Protein AF-A0AA85GHX8-F1 (afdb_monomer_lite)

pLDDT: mean 89.4, std 11.84, range [42.38, 97.88]

Radius of gyration: 18.58 Å; chains: 1; bounding box: 43×39×42 Å

Secondary structure (DSSP, 8-state):
-----SBPPPB-TTHHHHHTTT-HHHHHHHHHHHHH---B--B--SS-HHHHHHHHHHHHHHHHTT-HHHHHHHHHHHHHHHHHHHHTT--HHHHHHHHHHHHHHHHHHH-

Structure (mmCIF, N/CA/C/O backbone):
data_AF-A0AA85GHX8-F1
#
_entry.id   AF-A0AA85GHX8-F1
#
loop_
_atom_site.group_PDB
_atom_site.id
_atom_site.type_symbol
_atom_site.label_atom_id
_atom_site.label_alt_id
_atom_site.label_comp_id
_atom_site.label_asym_id
_atom_site.label_entity_id
_atom_site.label_seq_id
_atom_site.pdbx_PDB_ins_code
_atom_site.Cartn_x
_atom_site.Cartn_y
_atom_site.Cartn_z
_atom_site.occupancy
_atom_site.B_iso_or_equiv
_atom_site.auth_seq_id
_atom_site.auth_comp_id
_atom_site.auth_asym_id
_atom_site.auth_atom_id
_atom_site.pdbx_PDB_model_num
ATOM 1 N N . MET A 1 1 ? 10.349 20.098 14.960 1.00 42.38 1 MET A N 1
ATOM 2 C CA . MET A 1 1 ? 9.236 19.187 14.592 1.00 42.38 1 MET A CA 1
ATOM 3 C C . MET A 1 1 ? 9.464 17.848 15.278 1.00 42.38 1 MET A C 1
ATOM 5 O O . MET A 1 1 ? 10.572 17.340 15.181 1.00 42.38 1 MET A O 1
ATOM 9 N N . LYS A 1 2 ? 8.481 17.285 15.998 1.00 46.78 2 LYS A N 1
ATOM 10 C CA . LYS A 1 2 ? 8.609 15.914 16.528 1.00 46.78 2 LYS A CA 1
ATOM 11 C C . LYS A 1 2 ? 8.715 14.956 15.339 1.00 46.78 2 LYS A C 1
ATOM 13 O O . LYS A 1 2 ? 7.770 14.860 14.562 1.00 46.78 2 LYS A O 1
ATOM 18 N N . SER A 1 3 ? 9.862 14.297 15.181 1.00 53.91 3 SER A N 1
ATOM 19 C CA . SER A 1 3 ? 10.036 13.251 14.172 1.00 53.91 3 SER A CA 1
ATOM 20 C C . SER A 1 3 ? 9.122 12.084 14.545 1.00 53.91 3 SER A C 1
ATOM 22 O O . SER A 1 3 ? 9.346 11.401 15.541 1.00 53.91 3 SER A O 1
ATOM 24 N N . THR A 1 4 ? 8.022 11.914 13.818 1.00 80.75 4 THR A N 1
ATOM 25 C CA . THR A 1 4 ? 7.079 10.806 14.016 1.00 80.75 4 THR A CA 1
ATOM 26 C C . THR A 1 4 ? 7.627 9.562 13.326 1.00 80.75 4 THR A C 1
ATOM 28 O O . THR A 1 4 ? 8.176 9.680 12.239 1.00 80.75 4 THR A O 1
ATOM 31 N N . CYS A 1 5 ? 7.523 8.367 13.911 1.00 92.56 5 CYS A N 1
ATOM 32 C CA . CYS A 1 5 ? 7.993 7.134 13.254 1.00 92.56 5 CYS A CA 1
ATOM 33 C C . CYS A 1 5 ? 7.340 6.923 11.869 1.00 92.56 5 CYS A C 1
ATOM 35 O O . CYS A 1 5 ? 6.236 7.410 11.619 1.00 92.56 5 CYS A O 1
ATOM 37 N N . LEU A 1 6 ? 8.021 6.214 10.958 1.00 95.56 6 LEU A N 1
ATOM 38 C CA . LEU A 1 6 ? 7.474 5.906 9.627 1.00 95.56 6 LEU A CA 1
ATOM 39 C C . LEU A 1 6 ? 6.236 5.001 9.727 1.00 95.56 6 LEU A C 1
ATOM 41 O O . LEU A 1 6 ? 5.249 5.221 9.022 1.00 95.56 6 LEU A O 1
ATOM 45 N N . ILE A 1 7 ? 6.305 4.010 10.617 1.00 95.94 7 ILE A N 1
ATOM 46 C CA . ILE A 1 7 ? 5.276 3.007 10.900 1.00 95.94 7 ILE A CA 1
ATOM 47 C C . ILE A 1 7 ? 5.279 2.774 12.411 1.00 95.94 7 ILE A C 1
ATOM 49 O O . ILE A 1 7 ? 6.345 2.580 12.997 1.00 95.94 7 ILE A O 1
ATOM 53 N N . SER A 1 8 ? 4.113 2.800 13.053 1.00 95.38 8 SER A N 1
ATOM 54 C CA . SER A 1 8 ? 4.008 2.526 14.488 1.00 95.38 8 SER A CA 1
ATOM 55 C C . SER A 1 8 ? 4.027 1.025 14.808 1.00 95.38 8 SER A C 1
ATOM 57 O O . SER A 1 8 ? 3.775 0.163 13.957 1.00 95.38 8 SER A O 1
ATOM 59 N N . ALA A 1 9 ? 4.214 0.706 16.090 1.00 94.88 9 ALA A N 1
ATOM 60 C CA . ALA A 1 9 ? 3.761 -0.572 16.637 1.00 94.88 9 ALA A CA 1
ATOM 61 C C . ALA A 1 9 ? 2.246 -0.760 16.409 1.00 94.88 9 ALA A C 1
ATOM 63 O O . ALA A 1 9 ? 1.536 0.193 16.067 1.00 94.88 9 ALA A O 1
ATOM 64 N N . ILE A 1 10 ? 1.746 -1.984 16.595 1.00 95.81 10 ILE A N 1
ATOM 65 C CA . ILE A 1 10 ? 0.300 -2.232 16.591 1.00 95.81 10 ILE A CA 1
ATOM 66 C C . ILE A 1 10 ? -0.305 -1.493 17.784 1.00 95.81 10 ILE A C 1
ATOM 68 O O . ILE A 1 10 ? 0.105 -1.695 18.925 1.00 95.81 10 ILE A O 1
ATOM 72 N N . LEU A 1 11 ? -1.276 -0.634 17.504 1.00 95.69 11 LEU A N 1
ATOM 73 C CA . LEU A 1 11 ? -2.031 0.117 18.491 1.00 95.69 11 LEU A CA 1
ATOM 74 C C . LEU A 1 11 ? -3.445 -0.461 18.617 1.00 95.69 11 LEU A C 1
ATOM 76 O O . LEU A 1 11 ? -4.001 -0.950 17.626 1.00 95.69 11 LEU A O 1
ATOM 80 N N . PRO A 1 12 ? -4.071 -0.360 19.800 1.00 94.88 12 PRO A N 1
ATOM 81 C CA . PRO A 1 12 ? -5.487 -0.656 19.955 1.00 94.88 12 PRO A CA 1
ATOM 82 C C . PRO A 1 12 ? -6.350 0.214 19.031 1.00 94.88 12 PRO A C 1
ATOM 84 O O . PRO A 1 12 ? -6.087 1.407 18.853 1.00 94.88 12 PRO A O 1
ATOM 87 N N . LEU A 1 13 ? -7.437 -0.353 18.498 1.00 94.12 13 LEU A N 1
ATOM 88 C CA . LEU A 1 13 ? -8.407 0.402 17.691 1.00 94.12 13 LEU A CA 1
ATOM 89 C C . LEU A 1 13 ? -9.138 1.490 18.487 1.00 94.12 13 LEU A C 1
ATOM 91 O O . LEU A 1 13 ? -9.705 2.393 17.884 1.00 94.12 13 LEU A O 1
ATOM 95 N N . SER A 1 14 ? -9.117 1.437 19.822 1.00 92.00 14 SER A N 1
ATOM 96 C CA . SER A 1 14 ? -9.645 2.516 20.663 1.00 92.00 14 SER A CA 1
ATOM 97 C C . SER A 1 14 ? -8.903 3.839 20.479 1.00 92.00 14 SER A C 1
ATOM 99 O O . SER A 1 14 ? -9.490 4.894 20.667 1.00 92.00 14 SER A O 1
ATOM 101 N N . THR A 1 15 ? -7.654 3.812 20.001 1.00 92.31 15 THR A N 1
ATOM 102 C CA . THR A 1 15 ? -6.921 5.040 19.649 1.00 92.31 15 THR A CA 1
ATOM 103 C C . THR A 1 15 ? -7.568 5.829 18.507 1.00 92.31 15 THR A C 1
ATOM 105 O O . THR A 1 15 ? -7.174 6.963 18.266 1.00 92.31 15 THR A O 1
ATOM 108 N N . LEU A 1 16 ? -8.525 5.244 17.776 1.00 92.94 16 LEU A N 1
ATOM 109 C CA . LEU A 1 16 ? -9.314 5.940 16.758 1.00 92.94 16 LEU A CA 1
ATOM 110 C C . LEU A 1 16 ? -10.572 6.603 17.337 1.00 92.94 16 LEU A C 1
ATOM 112 O O . LEU A 1 16 ? -11.148 7.452 16.667 1.00 92.94 16 LEU A O 1
ATOM 116 N N . ASP A 1 17 ? -11.012 6.245 18.548 1.00 91.62 17 ASP A N 1
ATOM 117 C CA . ASP A 1 17 ? -12.209 6.852 19.149 1.00 91.62 17 ASP A CA 1
ATOM 118 C C . ASP A 1 17 ? -12.003 8.358 19.349 1.00 91.62 17 ASP A C 1
ATOM 120 O O . ASP A 1 17 ? -12.866 9.158 18.992 1.00 91.62 17 ASP A O 1
ATOM 124 N N . GLU A 1 18 ? -10.820 8.734 19.839 1.00 90.31 18 GLU A N 1
ATOM 125 C CA . GLU A 1 18 ? -10.411 10.127 20.029 1.00 90.31 18 GLU A CA 1
ATOM 126 C C . GLU A 1 18 ? -10.406 10.895 18.697 1.00 90.31 18 GLU A C 1
ATOM 128 O O . GLU A 1 18 ? -10.986 11.979 18.623 1.00 90.31 18 GLU A O 1
ATOM 133 N N . ASP A 1 19 ? -9.856 10.294 17.631 1.00 90.31 19 ASP A N 1
ATOM 134 C CA . ASP A 1 19 ? -9.753 10.894 16.289 1.00 90.31 19 ASP A CA 1
ATOM 135 C C . ASP A 1 19 ? -11.120 11.221 15.663 1.00 90.31 19 ASP A C 1
ATOM 137 O O . ASP A 1 19 ? -11.219 12.127 14.835 1.00 90.31 19 ASP A O 1
ATOM 141 N N . PHE A 1 20 ? -12.168 10.476 16.030 1.00 93.19 20 PHE A N 1
ATOM 142 C CA . PHE A 1 20 ? -13.518 10.616 15.473 1.00 93.19 20 PHE A CA 1
ATOM 143 C C . PHE A 1 20 ? -14.539 11.149 16.484 1.00 93.19 20 PHE A C 1
ATOM 145 O O . PHE A 1 20 ? -15.751 11.075 16.246 1.00 93.19 20 PHE A O 1
ATOM 152 N N . THR A 1 21 ? -14.073 11.716 17.597 1.00 92.81 21 THR A N 1
ATOM 153 C CA . THR A 1 21 ? -14.941 12.368 18.584 1.00 92.81 21 THR A CA 1
ATOM 154 C C . THR A 1 21 ? -15.803 13.433 17.902 1.00 92.81 21 THR A C 1
ATOM 156 O O . THR A 1 21 ? -15.312 14.253 17.133 1.00 92.81 21 THR A O 1
ATOM 159 N N . GLY A 1 22 ? -17.113 13.412 18.163 1.00 93.06 22 GLY A N 1
ATOM 160 C CA . GLY A 1 22 ? -18.071 14.333 17.537 1.00 93.06 22 GLY A CA 1
ATOM 161 C C . GLY A 1 22 ? -18.564 13.909 16.148 1.00 93.06 22 GLY A C 1
ATOM 162 O O . GLY A 1 22 ? -19.470 14.544 15.611 1.00 93.06 22 GLY A O 1
ATOM 163 N N . HIS A 1 23 ? -18.059 12.807 15.583 1.00 95.12 23 HIS A N 1
ATOM 164 C CA . HIS A 1 23 ? -18.516 12.282 14.297 1.00 95.12 23 HIS A CA 1
ATOM 165 C C . HIS A 1 23 ? -19.202 10.914 14.429 1.00 95.12 23 HIS A C 1
ATOM 167 O O . HIS A 1 23 ? -18.613 9.863 14.167 1.00 95.12 23 HIS A O 1
ATOM 173 N N . LEU A 1 24 ? -20.491 10.934 14.786 1.00 93.44 24 LEU A N 1
ATOM 174 C CA . LEU A 1 24 ? -21.291 9.738 15.101 1.00 93.44 24 LEU A CA 1
ATOM 175 C C . LEU A 1 24 ? -21.227 8.639 14.025 1.00 93.44 24 LEU A C 1
ATOM 177 O O . LEU A 1 24 ? -20.996 7.479 14.356 1.00 93.44 24 LEU A O 1
ATOM 181 N N . VAL A 1 25 ? -21.330 9.001 12.740 1.00 95.62 25 VAL A N 1
ATOM 182 C CA . VAL A 1 25 ? -21.276 8.037 11.622 1.00 95.62 25 VAL A CA 1
ATOM 183 C C . VAL A 1 25 ? -19.936 7.287 11.569 1.00 95.62 25 VAL A C 1
ATOM 185 O O . VAL A 1 25 ? -19.901 6.093 11.268 1.00 95.62 25 VAL A O 1
ATOM 188 N N . TYR A 1 26 ? -18.816 7.954 11.864 1.00 93.94 26 TYR A N 1
ATOM 189 C CA . TYR A 1 26 ? -17.506 7.294 11.889 1.00 93.94 26 TYR A CA 1
ATOM 190 C C . TYR A 1 26 ? -17.338 6.418 13.130 1.00 93.94 26 TYR A C 1
ATOM 192 O O . TYR A 1 26 ? -16.788 5.323 13.023 1.00 93.94 26 TYR A O 1
ATOM 200 N N . LEU A 1 27 ? -17.872 6.843 14.277 1.00 93.88 27 LEU A N 1
ATOM 201 C CA . LEU A 1 27 ? -17.864 6.039 15.500 1.00 93.88 27 LEU A CA 1
ATOM 202 C C . LEU A 1 27 ? -18.677 4.745 15.341 1.00 93.88 27 LEU A C 1
ATOM 204 O O . LEU A 1 27 ? -18.256 3.694 15.821 1.00 93.88 27 LEU A O 1
ATOM 208 N N . GLU A 1 28 ? -19.801 4.779 14.624 1.00 94.62 28 GLU A N 1
ATOM 209 C CA . GLU A 1 28 ? -20.563 3.570 14.283 1.00 94.62 28 GLU A CA 1
ATOM 210 C C . GLU A 1 28 ? -19.761 2.625 13.386 1.00 94.62 28 GLU A C 1
ATOM 212 O O . GLU A 1 28 ? -19.625 1.444 13.706 1.00 94.62 28 GLU A O 1
ATOM 217 N N . LYS A 1 29 ? -19.139 3.137 12.316 1.00 94.81 29 LYS A N 1
ATOM 218 C CA . LYS A 1 29 ? -18.254 2.327 11.459 1.00 94.81 29 LYS A CA 1
ATOM 219 C C . LYS A 1 29 ? -17.092 1.720 12.248 1.00 94.81 29 LYS A C 1
ATOM 221 O O . LYS A 1 29 ? -16.745 0.557 12.040 1.00 94.81 29 LYS A O 1
ATOM 226 N N . LEU A 1 30 ? -16.523 2.474 13.187 1.00 94.38 30 LEU A N 1
ATOM 227 C CA . LEU A 1 30 ? -15.439 2.004 14.043 1.00 94.38 30 LEU A CA 1
ATOM 228 C C . LEU A 1 30 ? -15.892 0.873 14.979 1.00 94.38 30 LEU A C 1
ATOM 230 O O . LEU A 1 30 ? -15.130 -0.072 15.188 1.00 94.38 30 LEU A O 1
ATOM 234 N N . LYS A 1 31 ? -17.134 0.906 15.490 1.00 93.44 31 LYS A N 1
ATOM 235 C CA . LYS A 1 31 ? -17.709 -0.216 16.259 1.00 93.44 31 LYS A CA 1
ATOM 236 C C . LYS A 1 31 ? -17.736 -1.506 15.438 1.00 93.44 31 LYS A C 1
ATOM 238 O O . LYS A 1 31 ? -17.321 -2.539 15.955 1.00 93.44 31 LYS A O 1
ATOM 243 N N . LEU A 1 32 ? -18.154 -1.447 14.169 1.00 93.94 32 LEU A N 1
ATOM 244 C CA . LEU A 1 32 ? -18.112 -2.617 13.281 1.00 93.94 32 LEU A CA 1
ATOM 245 C C . LEU A 1 32 ? -16.674 -3.075 12.996 1.00 93.94 32 LEU A C 1
ATOM 247 O O . LEU A 1 32 ? -16.389 -4.270 13.015 1.00 93.94 32 LEU A O 1
ATOM 251 N N . MET A 1 33 ? -15.736 -2.150 12.771 1.00 94.50 33 MET A N 1
ATOM 252 C CA . MET A 1 33 ? -14.330 -2.518 12.549 1.00 94.50 33 MET A CA 1
ATOM 253 C C . MET A 1 33 ? -13.717 -3.236 13.757 1.00 94.50 33 MET A C 1
ATOM 255 O O . MET A 1 33 ? -13.007 -4.225 13.584 1.00 94.50 33 MET A O 1
ATOM 259 N N . LYS A 1 34 ? -14.024 -2.794 14.980 1.00 94.81 34 LYS A N 1
ATOM 260 C CA . LYS A 1 34 ? -13.521 -3.405 16.222 1.00 94.81 34 LYS A CA 1
ATOM 261 C C . LYS A 1 34 ? -13.931 -4.871 16.409 1.00 94.81 34 LYS A C 1
ATOM 263 O O . LYS A 1 34 ? -13.283 -5.572 17.175 1.00 94.81 34 LYS A O 1
ATOM 268 N N . GLN A 1 35 ? -14.965 -5.342 15.711 1.00 95.06 35 GLN A N 1
ATOM 269 C CA . GLN A 1 35 ? -15.384 -6.748 15.747 1.00 95.06 35 GLN A CA 1
ATOM 270 C C . GLN A 1 35 ? -14.483 -7.655 14.895 1.00 95.06 35 GLN A C 1
ATOM 272 O O . GLN A 1 35 ? -14.323 -8.828 15.214 1.00 95.06 35 GLN A O 1
ATOM 277 N N . ASN A 1 36 ? -13.884 -7.115 13.829 1.00 94.88 36 ASN A N 1
ATOM 278 C CA . ASN A 1 36 ? -13.161 -7.899 12.821 1.00 94.88 36 ASN A CA 1
ATOM 279 C C . ASN A 1 36 ? -11.642 -7.681 12.848 1.00 94.88 36 ASN A C 1
ATOM 281 O O . ASN A 1 36 ? -10.887 -8.514 12.350 1.00 94.88 36 ASN A O 1
ATOM 285 N N . TYR A 1 37 ? -11.180 -6.572 13.425 1.00 95.56 37 TYR A N 1
ATOM 286 C CA . TYR A 1 37 ? -9.775 -6.177 13.414 1.00 95.56 37 TYR A CA 1
ATOM 287 C C . TYR A 1 37 ? -9.218 -6.067 14.836 1.00 95.56 37 TYR A C 1
ATOM 289 O O . TYR A 1 37 ? -9.878 -5.575 15.747 1.00 95.56 37 TYR A O 1
ATOM 297 N N . ARG A 1 38 ? -7.971 -6.515 15.026 1.00 92.69 38 ARG A N 1
ATOM 298 C CA . ARG A 1 38 ? -7.321 -6.577 16.352 1.00 92.69 38 ARG A CA 1
ATOM 299 C C . ARG A 1 38 ? -6.574 -5.301 16.737 1.00 92.69 38 ARG A C 1
ATOM 301 O O . ARG A 1 38 ? -6.304 -5.076 17.910 1.00 92.69 38 ARG A O 1
ATOM 308 N N . GLY A 1 39 ? -6.217 -4.478 15.759 1.00 95.06 39 GLY A N 1
ATOM 309 C CA . GLY A 1 39 ? -5.402 -3.292 15.973 1.00 95.06 39 GLY A CA 1
ATOM 310 C C . GLY A 1 39 ? -5.143 -2.539 14.679 1.00 95.06 39 GLY A C 1
ATOM 311 O O . GLY A 1 39 ? -5.606 -2.935 13.609 1.00 95.06 39 GLY A O 1
ATOM 312 N N . ILE A 1 40 ? -4.391 -1.451 14.793 1.00 95.50 40 ILE A N 1
ATOM 313 C CA . ILE A 1 40 ? -4.000 -0.592 13.678 1.00 95.50 40 ILE A CA 1
ATOM 314 C C . ILE A 1 40 ? -2.536 -0.175 13.815 1.00 95.50 40 ILE A C 1
ATOM 316 O O . ILE A 1 40 ? -2.058 0.087 14.916 1.00 95.50 40 ILE A O 1
ATOM 320 N N . ARG A 1 41 ? -1.821 -0.068 12.694 1.00 95.75 41 ARG A N 1
ATOM 321 C CA . ARG A 1 41 ? -0.537 0.640 12.626 1.00 95.75 41 ARG A CA 1
ATOM 322 C C . ARG A 1 41 ? -0.767 2.002 11.982 1.00 95.75 41 ARG A C 1
ATOM 324 O O . ARG A 1 41 ? -1.362 2.092 10.910 1.00 95.75 41 ARG A O 1
ATOM 331 N N . ARG A 1 42 ? -0.306 3.068 12.631 1.00 94.62 42 ARG A N 1
ATOM 332 C CA . ARG A 1 42 ? -0.319 4.420 12.067 1.00 94.62 42 ARG A CA 1
ATOM 333 C C . ARG A 1 42 ? 0.916 4.613 11.197 1.00 94.62 42 ARG A C 1
ATOM 335 O O . ARG A 1 42 ? 1.998 4.124 11.517 1.00 94.62 42 ARG A O 1
ATOM 342 N N . LEU A 1 43 ? 0.740 5.356 10.111 1.00 95.44 43 LEU A N 1
ATOM 343 C CA . LEU A 1 43 ? 1.794 5.671 9.152 1.00 95.44 43 LEU A CA 1
ATOM 344 C C . LEU A 1 43 ? 2.069 7.168 9.153 1.00 95.44 43 LEU A C 1
ATOM 346 O O . LEU A 1 43 ? 1.151 7.979 9.332 1.00 95.44 43 LEU A O 1
ATOM 350 N N . ARG A 1 44 ? 3.326 7.540 8.910 1.00 95.06 44 ARG A N 1
ATOM 351 C CA . ARG A 1 44 ? 3.689 8.939 8.680 1.00 95.06 44 ARG A CA 1
ATOM 352 C C . ARG A 1 44 ? 2.930 9.476 7.456 1.00 95.06 44 ARG A C 1
ATOM 354 O O . ARG A 1 44 ? 2.876 8.830 6.412 1.00 95.06 44 ARG A O 1
ATOM 361 N N . ARG A 1 45 ? 2.332 10.664 7.591 1.00 92.44 45 ARG A N 1
ATOM 362 C CA . ARG A 1 45 ? 1.553 11.341 6.537 1.00 92.44 45 ARG A CA 1
ATOM 363 C C . ARG A 1 45 ? 2.468 12.220 5.676 1.00 92.44 45 ARG A C 1
ATOM 365 O O . ARG A 1 45 ? 2.428 13.438 5.785 1.00 92.44 45 ARG A O 1
ATOM 372 N N . ASP A 1 46 ? 3.322 11.591 4.875 1.00 95.12 46 ASP A N 1
ATOM 373 C CA . ASP A 1 46 ? 4.375 12.249 4.079 1.00 95.12 46 ASP A CA 1
ATOM 374 C C . ASP A 1 46 ? 4.240 12.016 2.562 1.00 95.12 46 ASP A C 1
ATOM 376 O O . ASP A 1 46 ? 5.225 12.056 1.834 1.00 95.12 46 ASP A O 1
ATOM 380 N N . GLY A 1 47 ? 3.028 11.715 2.083 1.00 95.12 47 GLY A N 1
ATOM 381 C CA . GLY A 1 47 ? 2.760 11.392 0.674 1.00 95.12 47 GLY A CA 1
ATOM 382 C C . GLY A 1 47 ? 3.092 9.949 0.278 1.00 95.12 47 GLY A C 1
ATOM 383 O O . GLY A 1 47 ? 2.556 9.456 -0.707 1.00 95.12 47 GLY A O 1
ATOM 384 N N . ASN A 1 48 ? 3.874 9.224 1.086 1.00 96.06 48 ASN A N 1
ATOM 385 C CA . ASN A 1 48 ? 4.264 7.836 0.812 1.00 96.06 48 ASN A CA 1
ATOM 386 C C . ASN A 1 48 ? 3.432 6.802 1.586 1.00 96.06 48 ASN A C 1
ATOM 388 O O . ASN A 1 48 ? 3.762 5.617 1.597 1.00 96.06 48 ASN A O 1
ATOM 392 N N . CYS A 1 49 ? 2.365 7.227 2.271 1.00 94.94 49 CYS A N 1
ATOM 393 C CA . CYS A 1 49 ? 1.625 6.377 3.203 1.00 94.94 49 CYS A CA 1
ATOM 394 C C . CYS A 1 49 ? 1.009 5.137 2.538 1.00 94.94 49 CYS A C 1
ATOM 396 O O . CYS A 1 49 ? 1.035 4.078 3.152 1.00 94.94 49 CYS A O 1
ATOM 398 N N . PHE A 1 50 ? 0.521 5.226 1.296 1.00 96.69 50 PHE A N 1
ATOM 399 C CA . PHE A 1 50 ? -0.019 4.064 0.581 1.00 96.69 50 PHE A CA 1
ATOM 400 C C . PHE A 1 50 ? 1.056 2.999 0.328 1.00 96.69 50 PHE A C 1
ATOM 402 O O . PHE A 1 50 ? 0.919 1.869 0.795 1.00 96.69 50 PHE A O 1
ATOM 409 N N . TYR A 1 51 ? 2.157 3.376 -0.333 1.00 95.88 51 TYR A N 1
ATOM 410 C CA . TYR A 1 51 ? 3.274 2.470 -0.626 1.00 95.88 51 TYR A CA 1
ATOM 411 C C . TYR A 1 51 ? 3.863 1.872 0.652 1.00 95.88 51 TYR A C 1
ATOM 413 O O . TYR A 1 51 ? 4.160 0.682 0.711 1.00 95.88 51 TYR A O 1
ATOM 421 N N . ARG A 1 52 ? 3.955 2.684 1.710 1.00 96.00 52 ARG A N 1
ATOM 422 C CA . ARG A 1 52 ? 4.439 2.260 3.023 1.00 96.00 52 ARG A CA 1
ATOM 423 C C . ARG A 1 52 ? 3.498 1.258 3.697 1.00 96.00 52 ARG A C 1
ATOM 425 O O . ARG A 1 52 ? 3.983 0.287 4.269 1.00 96.00 52 ARG A O 1
ATOM 432 N N . ALA A 1 53 ? 2.180 1.478 3.632 1.00 96.75 53 ALA A N 1
ATOM 433 C CA . ALA A 1 53 ? 1.185 0.552 4.177 1.00 96.75 53 ALA A CA 1
ATOM 434 C C . ALA A 1 53 ? 1.264 -0.799 3.472 1.00 96.75 53 ALA A C 1
ATOM 436 O O . ALA A 1 53 ? 1.365 -1.835 4.124 1.00 96.75 53 ALA A O 1
ATOM 437 N N . PHE A 1 54 ? 1.233 -0.757 2.139 1.00 96.12 54 PHE A N 1
ATOM 438 C CA . PHE A 1 54 ? 1.233 -1.940 1.298 1.00 96.12 54 PHE A CA 1
ATOM 439 C C . PHE A 1 54 ? 2.530 -2.733 1.459 1.00 96.12 54 PHE A C 1
ATOM 441 O O . PHE A 1 54 ? 2.473 -3.911 1.799 1.00 96.12 54 PHE A O 1
ATOM 448 N N . GLY A 1 55 ? 3.685 -2.083 1.283 1.00 93.81 55 GLY A N 1
ATOM 449 C CA . GLY A 1 55 ? 4.987 -2.743 1.365 1.00 93.81 55 GLY A CA 1
ATOM 450 C C . GLY A 1 55 ? 5.198 -3.422 2.715 1.00 93.81 55 GLY A C 1
ATOM 451 O O . GLY A 1 55 ? 5.528 -4.602 2.763 1.00 93.81 55 GLY A O 1
ATOM 452 N N . PHE A 1 56 ? 4.912 -2.721 3.817 1.00 93.69 56 PHE A N 1
ATOM 453 C CA . PHE A 1 56 ? 5.055 -3.305 5.149 1.00 93.69 56 PHE A CA 1
ATOM 454 C C . PHE A 1 56 ? 4.086 -4.466 5.386 1.00 93.69 56 PHE A C 1
ATOM 456 O O . PHE A 1 56 ? 4.515 -5.529 5.823 1.00 93.69 56 PHE A O 1
ATOM 463 N N . ALA A 1 57 ? 2.792 -4.286 5.096 1.00 94.38 57 ALA A N 1
ATOM 464 C CA . ALA A 1 57 ? 1.792 -5.325 5.335 1.00 94.38 57 ALA A CA 1
ATOM 465 C C . ALA A 1 57 ? 2.054 -6.581 4.491 1.00 94.38 57 ALA A C 1
ATOM 467 O O . ALA A 1 57 ? 1.866 -7.696 4.973 1.00 94.38 57 ALA A O 1
ATOM 468 N N . TYR A 1 58 ? 2.509 -6.410 3.247 1.00 93.25 58 TYR A N 1
ATOM 469 C CA . TYR A 1 58 ? 2.814 -7.526 2.359 1.00 93.25 58 TYR A CA 1
ATOM 470 C C . TYR A 1 58 ? 4.071 -8.282 2.804 1.00 93.25 58 TYR A C 1
ATOM 472 O O . TYR A 1 58 ? 4.045 -9.508 2.884 1.00 93.25 58 TYR A O 1
ATOM 480 N N . ILE A 1 59 ? 5.139 -7.574 3.188 1.00 90.19 59 ILE A N 1
ATOM 481 C CA . ILE A 1 59 ? 6.353 -8.205 3.732 1.00 90.19 59 ILE A CA 1
ATOM 482 C C . ILE A 1 59 ? 6.045 -8.917 5.061 1.00 90.19 59 ILE A C 1
ATOM 484 O O . ILE A 1 59 ? 6.428 -10.072 5.238 1.00 90.19 59 ILE A O 1
ATOM 488 N N . GLU A 1 60 ? 5.294 -8.284 5.971 1.00 90.38 60 GLU A N 1
ATOM 489 C CA . GLU A 1 60 ? 4.858 -8.889 7.242 1.00 90.38 60 GLU A CA 1
ATOM 490 C C . GLU A 1 60 ? 4.027 -10.163 7.007 1.00 90.38 60 GLU A C 1
ATOM 492 O O . GLU A 1 60 ? 4.214 -11.161 7.705 1.00 90.38 60 GLU A O 1
ATOM 497 N N . TYR A 1 61 ? 3.149 -10.166 5.997 1.00 91.06 61 TYR A N 1
ATOM 498 C CA . TYR A 1 61 ? 2.375 -11.341 5.588 1.00 91.06 61 TYR A CA 1
ATOM 499 C C . TYR A 1 61 ? 3.268 -12.492 5.106 1.00 91.06 61 TYR A C 1
ATOM 501 O O . TYR A 1 61 ? 3.099 -13.629 5.558 1.00 91.06 61 TYR A O 1
ATOM 509 N N . LEU A 1 62 ? 4.238 -12.202 4.234 1.00 90.44 62 LEU A N 1
ATOM 510 C CA . LEU A 1 62 ? 5.170 -13.207 3.724 1.00 90.44 62 LEU A CA 1
ATOM 511 C C . LEU A 1 62 ? 6.018 -13.809 4.854 1.00 90.44 62 LEU A C 1
ATOM 513 O O . LEU A 1 62 ? 6.153 -15.035 4.924 1.00 90.44 62 LEU A O 1
ATOM 517 N N . LEU A 1 63 ? 6.565 -12.965 5.740 1.00 86.38 63 LEU A N 1
ATOM 518 C CA . LEU A 1 63 ? 7.459 -13.377 6.830 1.00 86.38 63 LEU A CA 1
ATOM 519 C C . LEU A 1 63 ? 6.722 -14.207 7.881 1.00 86.38 63 LEU A C 1
ATOM 521 O O . LEU A 1 63 ? 7.134 -15.322 8.201 1.00 86.38 63 LEU A O 1
ATOM 525 N N . ASN A 1 64 ? 5.592 -13.706 8.384 1.00 86.38 64 ASN A N 1
ATOM 526 C CA . ASN A 1 64 ? 4.838 -14.392 9.434 1.00 86.38 64 ASN A CA 1
ATOM 527 C C . ASN A 1 64 ? 4.223 -15.705 8.940 1.00 86.38 64 ASN A C 1
ATOM 529 O O . ASN A 1 64 ? 4.112 -16.662 9.706 1.00 86.38 64 ASN A O 1
ATOM 533 N N . GLY A 1 65 ? 3.831 -15.763 7.665 1.00 82.25 65 GLY A N 1
ATOM 534 C CA . GLY A 1 65 ? 3.315 -16.980 7.048 1.00 82.25 65 GLY A CA 1
ATOM 535 C C . GLY A 1 65 ? 4.398 -17.960 6.584 1.00 82.25 65 GLY A C 1
ATOM 536 O O . GLY A 1 65 ? 4.048 -19.059 6.158 1.00 82.25 65 GLY A O 1
ATOM 537 N N . LYS A 1 66 ? 5.688 -17.583 6.636 1.00 82.56 66 LYS A N 1
ATOM 538 C CA . LYS A 1 66 ? 6.820 -18.341 6.063 1.00 82.56 66 LYS A CA 1
ATOM 539 C C . LYS A 1 66 ? 6.549 -18.786 4.619 1.00 82.56 66 LYS A C 1
ATOM 541 O O . LYS A 1 66 ? 6.794 -19.930 4.231 1.00 82.56 66 LYS A O 1
ATOM 546 N N . LEU A 1 67 ? 5.986 -17.882 3.818 1.00 86.88 67 LEU A N 1
ATOM 547 C CA . LEU A 1 67 ? 5.435 -18.189 2.497 1.00 86.88 67 LEU A CA 1
ATOM 548 C C . LEU A 1 67 ? 6.512 -18.154 1.406 1.00 86.88 67 LEU A C 1
ATOM 550 O O . LEU A 1 67 ? 6.451 -17.341 0.488 1.00 86.88 67 LEU A O 1
ATOM 554 N N . ILE A 1 68 ? 7.481 -19.067 1.478 1.00 86.75 68 ILE A N 1
ATOM 555 C CA . ILE A 1 68 ? 8.663 -19.095 0.593 1.00 86.75 68 ILE A CA 1
ATOM 556 C C . ILE A 1 68 ? 8.275 -19.088 -0.897 1.00 86.75 68 ILE A C 1
ATOM 558 O O . ILE A 1 68 ? 8.848 -18.351 -1.693 1.00 86.75 68 ILE A O 1
ATOM 562 N N . LYS A 1 69 ? 7.252 -19.862 -1.288 1.00 89.38 69 LYS A N 1
ATOM 563 C CA . LYS A 1 69 ? 6.776 -19.899 -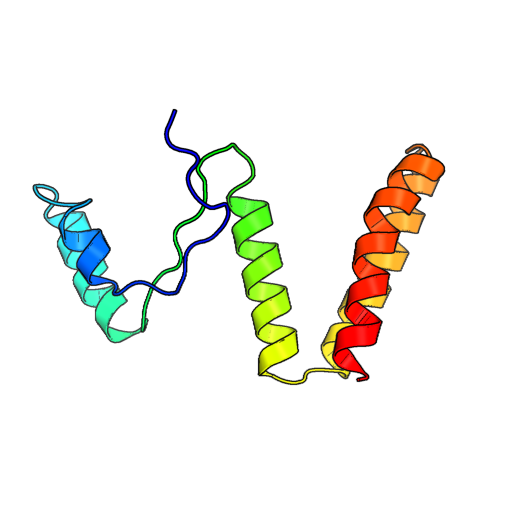2.684 1.00 89.38 69 LYS A CA 1
ATOM 564 C C . LYS A 1 69 ? 6.217 -18.552 -3.152 1.00 89.38 69 LYS A C 1
ATOM 566 O O . LYS A 1 69 ? 6.443 -18.148 -4.290 1.00 89.38 69 LYS A O 1
ATOM 571 N N . GLU A 1 70 ? 5.487 -17.865 -2.279 1.00 91.19 70 GLU A N 1
ATOM 572 C CA . GLU A 1 70 ? 4.886 -16.564 -2.578 1.00 91.19 70 GLU A CA 1
ATOM 573 C C . GLU A 1 70 ? 5.952 -15.467 -2.617 1.00 91.19 70 GLU A C 1
ATOM 575 O O . GLU A 1 70 ? 5.902 -14.607 -3.496 1.00 91.19 70 GLU A O 1
ATOM 580 N N . ALA A 1 71 ? 6.945 -15.544 -1.725 1.00 89.75 71 ALA A N 1
ATOM 581 C CA . ALA A 1 71 ? 8.117 -14.678 -1.733 1.00 89.75 71 ALA A CA 1
ATOM 582 C C . ALA A 1 71 ? 8.903 -14.829 -3.045 1.00 89.75 71 ALA A C 1
ATOM 584 O O . ALA A 1 71 ? 9.158 -13.830 -3.714 1.00 89.75 71 ALA A O 1
ATOM 585 N N . GLY A 1 72 ? 9.161 -16.062 -3.496 1.00 89.94 72 GLY A N 1
ATOM 586 C CA . GLY A 1 72 ? 9.800 -16.313 -4.793 1.00 89.94 72 GLY A CA 1
ATOM 587 C C . GLY A 1 72 ? 8.990 -15.773 -5.980 1.00 89.94 72 GLY A C 1
ATOM 588 O O . GLY A 1 72 ? 9.550 -15.198 -6.914 1.00 89.94 72 GLY A O 1
ATOM 589 N N . ARG A 1 73 ? 7.651 -15.876 -5.946 1.00 92.44 73 ARG A N 1
ATOM 590 C CA . ARG A 1 73 ? 6.795 -15.273 -6.986 1.00 92.44 73 ARG A CA 1
ATOM 591 C C . ARG A 1 73 ? 6.853 -13.744 -6.963 1.00 92.44 73 ARG A C 1
ATOM 593 O O . ARG A 1 73 ? 6.851 -13.127 -8.027 1.00 92.44 73 ARG A O 1
ATOM 600 N N . PHE A 1 74 ? 6.870 -13.142 -5.777 1.00 92.06 74 PHE A N 1
ATOM 601 C CA . PHE A 1 74 ? 7.008 -11.698 -5.615 1.00 92.06 74 PHE A CA 1
ATOM 602 C C . PHE A 1 74 ? 8.355 -11.206 -6.150 1.00 92.06 74 PHE A C 1
ATOM 604 O O . PHE A 1 74 ? 8.366 -10.304 -6.983 1.00 92.06 74 PHE A O 1
ATOM 611 N N . LYS A 1 75 ? 9.457 -11.866 -5.776 1.00 91.38 75 LYS A N 1
ATOM 612 C CA . LYS A 1 75 ? 10.805 -11.571 -6.274 1.00 91.38 75 LYS A CA 1
ATOM 613 C C . LYS A 1 75 ? 10.868 -11.610 -7.797 1.00 91.38 75 LYS A C 1
ATOM 615 O O . LYS A 1 75 ? 11.243 -10.619 -8.415 1.00 91.38 75 LYS A O 1
ATOM 620 N N . LYS A 1 76 ? 10.359 -12.688 -8.402 1.00 93.25 76 LYS A N 1
ATOM 621 C CA . LYS A 1 76 ? 10.273 -12.808 -9.863 1.00 93.25 76 LYS A CA 1
ATOM 622 C C . LYS A 1 76 ? 9.517 -11.635 -10.498 1.00 93.25 76 LYS A C 1
ATOM 624 O O . LYS A 1 76 ? 9.903 -11.148 -11.555 1.00 93.25 76 LYS A O 1
ATOM 629 N N . LYS A 1 77 ? 8.438 -11.161 -9.866 1.00 95.19 77 LYS A N 1
ATOM 630 C CA . LYS A 1 77 ? 7.694 -9.991 -10.356 1.00 95.19 77 LYS A CA 1
ATOM 631 C C . LYS A 1 77 ? 8.475 -8.686 -10.217 1.00 95.19 77 LYS A C 1
ATOM 633 O O . LYS A 1 77 ? 8.336 -7.829 -11.085 1.00 95.19 77 LYS A O 1
ATOM 638 N N . CYS A 1 78 ? 9.284 -8.532 -9.173 1.00 93.94 78 CYS A N 1
ATOM 639 C CA . CYS A 1 78 ? 10.197 -7.399 -9.036 1.00 93.94 78 CYS A CA 1
ATOM 640 C C . CYS A 1 78 ? 11.283 -7.422 -10.124 1.00 93.94 78 CYS A C 1
ATOM 642 O O . CYS A 1 78 ? 11.512 -6.387 -10.744 1.00 93.94 78 CYS A O 1
ATOM 644 N N . ASP A 1 79 ? 11.857 -8.592 -10.430 1.00 94.81 79 ASP A N 1
ATOM 645 C CA . ASP A 1 79 ? 12.836 -8.752 -11.518 1.00 94.81 79 ASP A CA 1
ATOM 646 C C . ASP A 1 79 ? 12.237 -8.355 -12.877 1.00 94.81 79 ASP A C 1
ATOM 648 O O . ASP A 1 79 ? 12.783 -7.507 -13.580 1.00 94.81 79 ASP A O 1
ATOM 652 N N . GLU A 1 80 ? 11.054 -8.887 -13.204 1.00 96.94 80 GLU A N 1
ATOM 653 C CA . GLU A 1 80 ? 10.325 -8.534 -14.431 1.00 96.94 80 GLU A CA 1
ATOM 654 C C . GLU A 1 80 ? 9.998 -7.027 -14.499 1.00 96.94 80 GLU A C 1
ATOM 656 O O . GLU A 1 80 ? 10.028 -6.422 -15.575 1.00 96.94 80 GLU A O 1
ATOM 661 N N . CYS A 1 81 ? 9.685 -6.401 -13.358 1.00 96.25 81 CYS A N 1
ATOM 662 C CA . CYS A 1 81 ? 9.411 -4.967 -13.267 1.00 96.25 81 CYS A CA 1
ATOM 663 C C . CYS A 1 81 ? 10.669 -4.131 -13.537 1.00 96.25 81 CYS A C 1
ATOM 665 O O . CYS A 1 81 ? 10.606 -3.192 -14.333 1.00 96.25 81 CYS A O 1
ATOM 667 N N . LYS A 1 82 ? 11.812 -4.495 -12.937 1.00 96.19 82 LYS A N 1
ATOM 668 C CA . LYS A 1 82 ? 13.111 -3.860 -13.210 1.00 96.19 82 LYS A CA 1
ATOM 669 C C . LYS A 1 82 ? 13.412 -3.896 -14.706 1.00 96.19 82 LYS A C 1
ATOM 671 O O . LYS A 1 82 ? 13.655 -2.847 -15.303 1.00 96.19 82 LYS A O 1
ATOM 676 N N . ASP A 1 83 ? 13.345 -5.080 -15.311 1.00 96.88 83 ASP A N 1
ATOM 677 C CA . ASP A 1 83 ? 13.657 -5.261 -16.731 1.00 96.88 83 ASP A CA 1
ATOM 678 C C . ASP A 1 83 ? 12.719 -4.424 -17.614 1.00 96.88 83 ASP A C 1
ATOM 680 O O . ASP A 1 83 ? 13.152 -3.784 -18.574 1.00 96.88 83 ASP A O 1
ATOM 684 N N . THR A 1 84 ? 11.436 -4.347 -17.241 1.00 97.88 84 THR A N 1
ATOM 685 C CA . THR A 1 84 ? 10.446 -3.507 -17.929 1.00 97.88 84 THR A CA 1
ATOM 686 C C . THR A 1 84 ? 10.787 -2.021 -17.825 1.00 97.88 84 THR A C 1
ATOM 688 O O . THR A 1 84 ? 10.697 -1.309 -18.825 1.00 97.88 84 THR A O 1
ATOM 691 N N . LEU A 1 85 ? 11.186 -1.525 -16.652 1.00 97.56 85 LEU A N 1
ATOM 692 C CA . LEU A 1 85 ? 11.561 -0.118 -16.470 1.00 97.56 85 LEU A CA 1
ATOM 693 C C . LEU A 1 85 ? 12.778 0.244 -17.327 1.00 97.56 85 LEU A C 1
ATOM 695 O O . LEU A 1 85 ? 12.743 1.244 -18.045 1.00 97.56 85 LEU A O 1
ATOM 699 N N . ILE A 1 86 ? 13.812 -0.600 -17.324 1.00 97.31 86 ILE A N 1
ATOM 700 C CA . ILE A 1 86 ? 15.013 -0.404 -18.150 1.00 97.31 86 ILE A CA 1
ATOM 701 C C . ILE A 1 86 ? 14.641 -0.388 -19.638 1.00 97.31 86 ILE A C 1
ATOM 703 O O . ILE A 1 86 ? 15.025 0.530 -20.364 1.00 97.31 86 ILE A O 1
ATOM 707 N N . ALA A 1 87 ? 13.825 -1.345 -20.089 1.00 97.75 87 ALA A N 1
ATOM 708 C CA . ALA A 1 87 ? 13.364 -1.411 -21.477 1.00 97.75 87 ALA A CA 1
ATOM 709 C C . ALA A 1 87 ? 12.543 -0.179 -21.908 1.00 97.75 87 ALA A C 1
ATOM 711 O O . ALA A 1 87 ? 12.510 0.152 -23.092 1.00 97.75 87 ALA A O 1
ATOM 712 N N . ASN A 1 88 ? 11.908 0.520 -20.962 1.00 97.81 88 ASN A N 1
ATOM 713 C CA . ASN A 1 88 ? 11.147 1.750 -21.203 1.00 97.81 88 ASN A CA 1
ATOM 714 C C . ASN A 1 88 ? 11.972 3.033 -20.978 1.00 97.81 88 ASN A C 1
ATOM 716 O O . ASN A 1 88 ? 11.406 4.123 -20.889 1.00 97.81 88 ASN A O 1
ATOM 720 N N . GLY A 1 89 ? 13.302 2.928 -20.912 1.00 96.88 89 GLY A N 1
ATOM 721 C CA . GLY A 1 89 ? 14.208 4.079 -20.904 1.00 96.88 89 GLY A CA 1
ATOM 722 C C . GLY A 1 89 ? 14.498 4.673 -19.525 1.00 96.88 89 GLY A C 1
ATOM 723 O O . GLY A 1 89 ? 15.079 5.756 -19.451 1.00 96.88 89 GLY A O 1
ATOM 724 N N . TYR A 1 90 ? 14.128 3.991 -18.436 1.00 97.38 90 TYR A N 1
ATOM 725 C CA . TYR A 1 90 ? 14.602 4.365 -17.103 1.00 97.38 90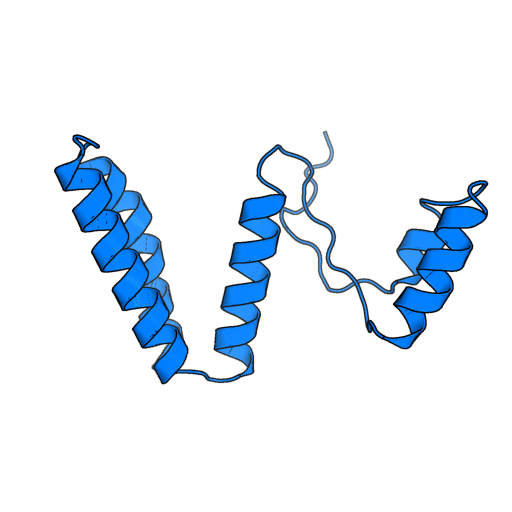 TYR A CA 1
ATOM 726 C C . TYR A 1 90 ? 16.094 4.032 -16.960 1.00 97.38 90 TYR A C 1
ATOM 728 O O . TYR A 1 90 ? 16.573 3.017 -17.464 1.00 97.38 90 TYR A O 1
ATOM 736 N N . THR A 1 91 ? 16.838 4.882 -16.250 1.00 96.75 91 THR A N 1
ATOM 737 C CA . THR A 1 91 ? 18.285 4.720 -16.067 1.00 96.75 91 THR A CA 1
ATOM 738 C C . THR A 1 91 ? 18.605 3.454 -15.275 1.00 96.75 91 THR A C 1
ATOM 740 O O . THR A 1 91 ? 18.285 3.374 -14.089 1.00 96.75 91 THR A O 1
ATOM 743 N N . GLN A 1 92 ? 19.300 2.505 -15.908 1.00 94.44 92 GLN A N 1
ATOM 744 C CA . GLN A 1 92 ? 19.628 1.193 -15.339 1.00 94.44 92 GLN A CA 1
ATOM 745 C C . GLN A 1 92 ? 20.207 1.277 -13.923 1.00 94.44 92 GLN A C 1
ATOM 747 O O . GLN A 1 92 ? 19.587 0.757 -13.005 1.00 94.44 92 GLN A O 1
ATOM 752 N N . PHE A 1 93 ? 21.305 2.019 -13.740 1.00 94.19 93 PHE A N 1
ATOM 753 C CA . PHE A 1 93 ? 21.960 2.174 -12.436 1.00 94.19 93 PHE A CA 1
ATOM 754 C C . PHE A 1 93 ? 20.982 2.598 -11.326 1.00 94.19 93 PHE A C 1
ATOM 756 O O . PHE A 1 93 ? 20.970 2.027 -10.247 1.00 94.19 93 PHE A O 1
ATOM 763 N N . THR A 1 94 ? 20.081 3.547 -11.610 1.00 93.31 94 THR A N 1
ATOM 764 C CA . THR A 1 94 ? 19.112 4.007 -10.602 1.00 93.31 94 THR A CA 1
ATOM 765 C C . THR A 1 94 ? 18.042 2.970 -10.279 1.00 93.31 94 THR A C 1
ATOM 767 O O . THR A 1 94 ? 17.586 2.905 -9.145 1.00 93.31 94 THR A O 1
ATOM 770 N N . VAL A 1 95 ? 17.607 2.180 -11.265 1.00 94.56 95 VAL A 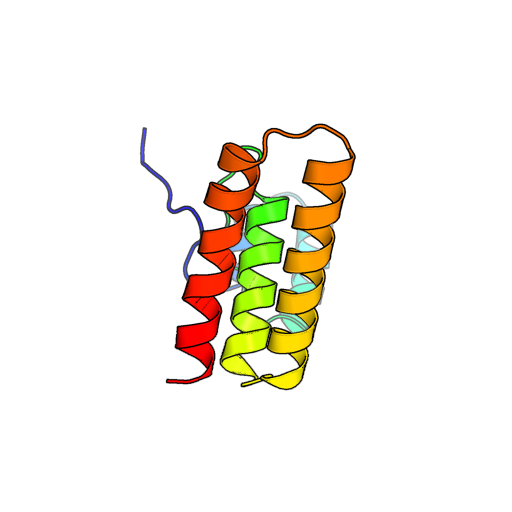N 1
ATOM 771 C CA . VAL A 1 95 ? 16.587 1.144 -11.053 1.00 94.56 95 VAL A CA 1
ATOM 772 C C . VAL A 1 95 ? 17.199 -0.048 -10.316 1.00 94.56 95 VAL A C 1
ATOM 774 O O . VAL A 1 95 ? 16.544 -0.613 -9.443 1.00 94.56 95 VAL A O 1
ATOM 777 N N . GLU A 1 96 ? 18.444 -0.403 -10.635 1.00 93.44 96 GLU A N 1
ATOM 778 C CA . GLU A 1 96 ? 19.201 -1.456 -9.954 1.00 93.44 96 GLU A CA 1
ATOM 779 C C . GLU A 1 96 ? 19.403 -1.126 -8.471 1.00 93.44 96 GLU A C 1
ATOM 781 O O . GLU A 1 96 ? 19.012 -1.944 -7.644 1.00 93.44 96 GLU A O 1
ATOM 786 N N . ASP A 1 97 ? 19.827 0.097 -8.127 1.00 92.62 97 ASP A N 1
ATOM 787 C CA . ASP A 1 97 ? 19.971 0.545 -6.729 1.00 92.62 97 ASP A CA 1
ATOM 788 C C . ASP A 1 97 ? 18.684 0.348 -5.894 1.00 92.62 97 ASP A C 1
ATOM 790 O O . ASP A 1 97 ? 18.733 -0.012 -4.716 1.00 92.62 97 ASP A O 1
ATOM 794 N N . PHE A 1 98 ? 17.502 0.590 -6.479 1.00 89.62 98 PHE A N 1
ATOM 795 C CA . PHE A 1 98 ? 16.227 0.353 -5.788 1.00 89.62 98 PHE A CA 1
ATOM 796 C C . PHE A 1 98 ? 15.847 -1.128 -5.734 1.00 89.62 98 PHE A C 1
ATOM 798 O O . PHE A 1 98 ? 15.210 -1.556 -4.770 1.00 89.62 98 PHE A O 1
ATOM 805 N N . HIS A 1 99 ? 16.186 -1.896 -6.769 1.00 91.50 99 HIS A N 1
ATOM 806 C CA . HIS A 1 99 ? 15.829 -3.309 -6.864 1.00 91.50 99 HIS A CA 1
ATOM 807 C C . HIS A 1 99 ? 16.684 -4.188 -5.953 1.00 91.50 99 HIS A C 1
ATOM 809 O O . HIS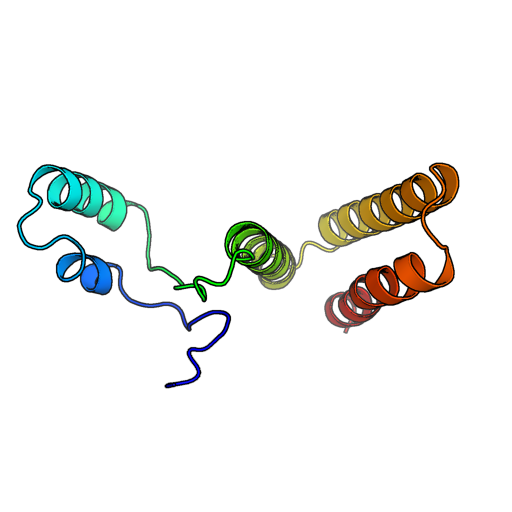 A 1 99 ? 16.142 -5.078 -5.309 1.00 91.50 99 HIS A O 1
ATOM 815 N N . GLU A 1 100 ? 17.975 -3.888 -5.803 1.00 88.81 100 GLU A N 1
ATOM 816 C CA . GLU A 1 100 ? 18.888 -4.611 -4.902 1.00 88.81 100 GLU A CA 1
ATOM 817 C C . GLU A 1 100 ? 18.373 -4.656 -3.454 1.00 88.81 100 GLU A C 1
ATOM 819 O O . GLU A 1 100 ? 18.556 -5.648 -2.752 1.00 88.81 100 GLU A O 1
ATOM 824 N N . GLN A 1 101 ? 17.618 -3.638 -3.026 1.00 83.94 101 GLN A N 1
ATOM 825 C CA . GLN A 1 101 ? 16.979 -3.639 -1.709 1.00 83.94 101 GLN A CA 1
ATOM 826 C C . GLN A 1 101 ? 15.990 -4.795 -1.530 1.00 83.94 101 GLN A C 1
ATO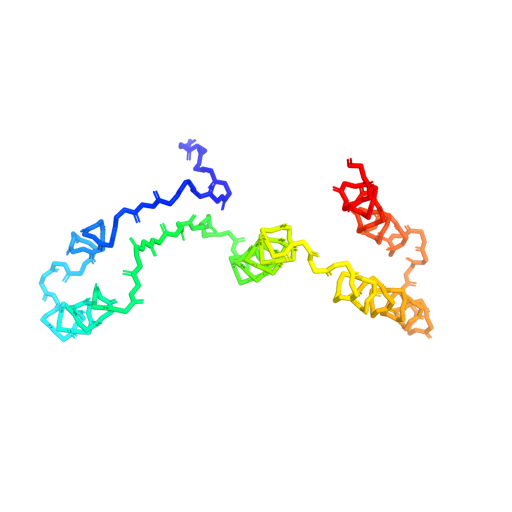M 828 O O . GLN A 1 101 ? 15.794 -5.232 -0.403 1.00 83.94 101 GLN A O 1
ATOM 833 N N . VAL A 1 102 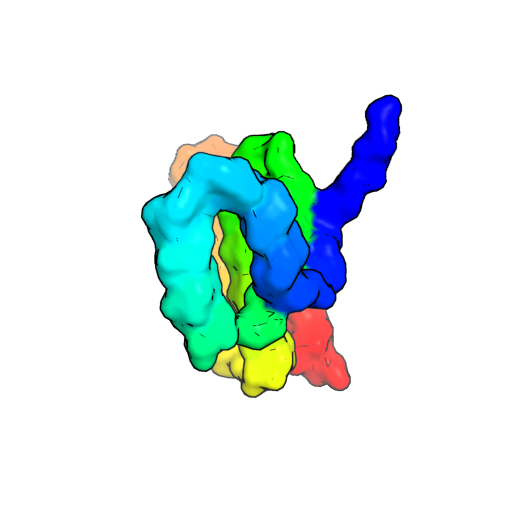? 15.340 -5.273 -2.597 1.00 81.12 102 VAL A N 1
ATOM 834 C CA . VAL A 1 102 ? 14.410 -6.417 -2.562 1.00 81.12 102 VAL A CA 1
ATOM 835 C C . VAL A 1 102 ? 15.170 -7.731 -2.368 1.00 81.12 102 VAL A C 1
ATOM 837 O O . VAL A 1 102 ? 14.678 -8.628 -1.681 1.00 81.12 102 VAL A O 1
ATOM 840 N N . ASP A 1 103 ? 16.367 -7.824 -2.936 1.00 75.00 103 ASP A N 1
ATOM 841 C CA . ASP A 1 103 ? 17.200 -9.029 -2.971 1.00 75.00 103 ASP A CA 1
ATOM 842 C C . ASP A 1 103 ? 17.779 -9.329 -1.586 1.00 75.00 103 ASP A C 1
ATOM 844 O O . ASP A 1 103 ? 17.755 -10.476 -1.133 1.00 75.00 103 ASP A O 1
ATOM 848 N N . ASP A 1 104 ? 18.164 -8.286 -0.850 1.00 71.75 104 ASP A N 1
ATOM 849 C CA . ASP A 1 104 ? 18.611 -8.400 0.541 1.00 71.75 104 ASP A CA 1
ATOM 850 C C . ASP A 1 104 ? 17.541 -9.017 1.462 1.00 71.75 104 ASP A C 1
ATOM 852 O O . ASP A 1 104 ? 17.867 -9.722 2.423 1.00 71.75 104 ASP A O 1
ATOM 856 N N . TYR A 1 105 ? 16.248 -8.818 1.172 1.00 66.50 105 TYR A N 1
ATOM 857 C CA . TYR A 1 105 ? 15.181 -9.440 1.962 1.00 66.50 105 TYR A CA 1
ATOM 858 C C . TYR A 1 105 ? 15.064 -10.945 1.709 1.00 66.50 105 TYR A C 1
ATOM 860 O O . TYR A 1 105 ? 14.657 -11.661 2.622 1.00 66.50 105 TYR A O 1
ATOM 868 N N . GLU A 1 106 ? 15.428 -11.462 0.534 1.00 60.84 106 GLU A N 1
ATOM 869 C CA . GLU A 1 106 ? 15.339 -12.897 0.220 1.00 60.84 106 GLU A CA 1
ATOM 870 C C . GLU A 1 106 ? 16.228 -13.740 1.147 1.00 60.84 106 GLU A C 1
ATOM 872 O O . GLU A 1 106 ? 15.806 -14.795 1.628 1.00 60.84 106 GLU A O 1
ATOM 877 N N . LEU A 1 107 ? 17.403 -13.218 1.514 1.00 54.59 107 LEU A N 1
ATOM 878 C CA . LEU A 1 107 ? 18.302 -13.850 2.484 1.00 54.59 107 LEU A CA 1
ATOM 879 C C . LEU A 1 107 ? 17.638 -14.040 3.857 1.00 54.59 107 LEU A C 1
ATOM 881 O O . LEU A 1 107 ? 17.852 -15.065 4.501 1.00 54.59 107 LEU A O 1
ATOM 885 N N . SER A 1 108 ? 16.768 -13.110 4.267 1.00 61.50 108 SER A N 1
ATOM 886 C CA . SER A 1 108 ? 16.032 -13.194 5.538 1.00 61.50 108 SER A CA 1
ATOM 887 C C . SER A 1 108 ? 14.893 -14.222 5.545 1.00 61.50 108 SER A C 1
ATOM 889 O O . SER A 1 108 ? 14.414 -14.594 6.614 1.00 61.50 108 SER A O 1
ATOM 891 N N . PHE A 1 109 ? 14.453 -14.699 4.374 1.00 60.44 109 PHE A N 1
ATOM 892 C CA . PHE A 1 109 ? 13.459 -15.774 4.258 1.00 60.44 109 PHE A CA 1
ATOM 893 C C . PHE A 1 109 ? 14.082 -17.177 4.270 1.00 60.44 109 PHE A C 1
ATOM 895 O O . PHE A 1 109 ? 13.358 -18.154 4.486 1.00 60.44 109 PHE A O 1
ATOM 902 N N . ILE A 1 110 ? 15.388 -17.283 3.997 1.00 53.03 110 ILE A N 1
ATOM 903 C CA . ILE A 1 110 ? 16.124 -18.551 3.873 1.00 53.03 110 ILE A CA 1
ATOM 904 C C . ILE A 1 110 ? 16.952 -18.853 5.139 1.00 53.03 110 ILE A C 1
ATOM 906 O O . ILE A 1 110 ? 17.207 -20.026 5.416 1.00 53.03 110 ILE A O 1
ATOM 910 N N . SER A 1 111 ? 17.338 -17.830 5.914 1.00 50.00 111 SER A N 1
ATOM 911 C CA . SER A 1 111 ? 17.999 -17.964 7.227 1.00 50.00 111 SER A CA 1
ATOM 912 C C . SER A 1 111 ? 17.018 -18.235 8.366 1.00 50.00 111 SER A C 1
ATOM 914 O O . SER A 1 111 ? 17.315 -19.105 9.212 1.00 50.00 111 SER A O 1
#

InterPro domains:
  IPR019400 Peptidase C65, otubain [PF10275] (3-102)
  IPR038765 Papain-like cysteine peptidase superfamily [SSF54001] (6-103)
  IPR042467 Peptidase C65, otubain, subdomain 2 [G3DSA:1.20.1300.20] (44-108)

Organism: NCBI:txid6188

Sequence (111 aa):
MKSTCLISAILPLSTLDEDFTGHLVYLEKLKLMKQNYRGIRRLRRDGNCFYRAFGFAYIEYLLNGKLIKEAGRFKKKCDECKDTLIANGYTQFTVEDFHEQVDDYELSFIS

Foldseek 3Di:
DPPDDQKADWAALVVCCVVCPPPVVVVVVSVVVNVPDGTDIDGDPPVCRVVSVVVVVVLCVCQVVLVLVVLVVVLVVLVVVLVVCVVVPHDNVVSCVVSVVSVVVNVVSVD